Protein AF-A0A7W0MMF5-F1 (afdb_monomer_lite)

Structure (mmCIF, N/CA/C/O backbone):
data_AF-A0A7W0MMF5-F1
#
_entry.id   AF-A0A7W0MMF5-F1
#
loop_
_atom_site.group_PDB
_atom_site.id
_atom_site.type_symbol
_atom_site.label_atom_id
_atom_site.label_alt_id
_atom_site.label_comp_id
_atom_site.label_asym_id
_atom_site.label_entity_id
_atom_site.label_seq_id
_atom_site.pdbx_PDB_ins_code
_atom_site.Cartn_x
_atom_site.Cartn_y
_atom_site.Cartn_z
_atom_site.occupancy
_atom_site.B_iso_or_equiv
_atom_site.auth_seq_id
_atom_site.auth_comp_id
_atom_site.auth_asym_id
_atom_site.auth_atom_id
_atom_site.pdbx_PDB_model_num
ATOM 1 N N . MET A 1 1 ? -12.810 6.389 10.887 1.00 91.25 1 MET A N 1
ATOM 2 C CA . MET A 1 1 ? -12.787 5.046 10.283 1.00 91.25 1 MET A CA 1
ATOM 3 C C . MET A 1 1 ? -12.064 5.170 8.957 1.00 91.25 1 MET A C 1
ATOM 5 O O . MET A 1 1 ? -12.405 6.062 8.188 1.00 91.25 1 MET A O 1
ATOM 9 N N . ILE A 1 2 ? -11.053 4.340 8.732 1.00 97.75 2 ILE A N 1
ATOM 10 C CA . ILE A 1 2 ? -10.346 4.191 7.457 1.00 97.75 2 ILE A CA 1
ATOM 11 C C . ILE A 1 2 ? -10.672 2.790 6.942 1.00 97.75 2 ILE A C 1
ATOM 13 O O . ILE A 1 2 ? -10.586 1.837 7.710 1.00 97.75 2 ILE A O 1
ATOM 17 N N . ARG A 1 3 ? -11.045 2.665 5.667 1.00 98.00 3 ARG A N 1
ATOM 18 C CA . ARG A 1 3 ? -11.355 1.381 5.029 1.00 98.00 3 ARG A CA 1
ATOM 19 C C . ARG A 1 3 ? -10.686 1.305 3.659 1.00 98.00 3 ARG A C 1
ATOM 21 O O . ARG A 1 3 ? -10.767 2.256 2.886 1.00 98.00 3 ARG A O 1
ATOM 28 N N . LEU A 1 4 ? -10.032 0.182 3.387 1.00 98.25 4 LEU A N 1
ATOM 29 C CA . LEU A 1 4 ? -9.468 -0.205 2.097 1.00 98.25 4 LEU A CA 1
ATOM 30 C C . LEU A 1 4 ? -10.182 -1.472 1.624 1.00 98.25 4 LEU A C 1
ATOM 32 O O . LEU A 1 4 ? -10.361 -2.400 2.414 1.00 98.25 4 LEU A O 1
ATOM 36 N N . GLU A 1 5 ? -10.564 -1.517 0.351 1.00 98.38 5 GLU A N 1
ATOM 37 C CA . GLU A 1 5 ? -11.258 -2.650 -0.270 1.00 98.38 5 GLU A CA 1
ATOM 38 C C . GLU A 1 5 ? -10.545 -3.019 -1.565 1.00 98.38 5 GLU A C 1
ATOM 40 O O . GLU A 1 5 ? -10.477 -2.200 -2.480 1.00 98.38 5 GLU A O 1
ATOM 45 N N . GLU A 1 6 ? -9.980 -4.229 -1.607 1.00 98.38 6 GLU A N 1
ATOM 46 C CA . GLU A 1 6 ? -9.221 -4.771 -2.745 1.00 98.38 6 GLU A CA 1
ATOM 47 C C . GLU A 1 6 ? -8.232 -3.770 -3.385 1.00 98.38 6 GLU A C 1
ATOM 49 O O . GLU A 1 6 ? -8.022 -3.750 -4.601 1.00 98.38 6 GLU A O 1
ATOM 54 N N . LEU A 1 7 ? -7.577 -2.937 -2.565 1.00 98.19 7 LEU A N 1
ATOM 55 C CA . LEU A 1 7 ? -6.680 -1.891 -3.047 1.00 98.19 7 LEU A CA 1
ATOM 56 C C . LEU A 1 7 ? -5.456 -2.506 -3.725 1.00 98.19 7 LEU A C 1
ATOM 58 O O . LEU A 1 7 ? -4.681 -3.230 -3.101 1.00 98.19 7 LEU A O 1
ATOM 62 N N . THR A 1 8 ? -5.238 -2.132 -4.982 1.00 98.44 8 THR A N 1
ATOM 63 C CA . THR A 1 8 ? -4.047 -2.513 -5.741 1.00 98.44 8 THR A CA 1
ATOM 64 C C . THR A 1 8 ? -3.280 -1.266 -6.164 1.00 98.44 8 THR A C 1
ATOM 66 O O . THR A 1 8 ? -3.856 -0.336 -6.733 1.00 98.44 8 THR A O 1
ATOM 69 N N . LYS A 1 9 ? -1.970 -1.240 -5.906 1.00 98.00 9 LYS A N 1
ATOM 70 C CA . LYS A 1 9 ? -1.060 -0.188 -6.362 1.00 98.00 9 LYS A CA 1
ATOM 71 C C . LYS A 1 9 ? 0.031 -0.797 -7.225 1.00 98.00 9 LYS A C 1
ATOM 73 O O . LYS A 1 9 ? 0.814 -1.616 -6.758 1.00 98.00 9 LYS A O 1
ATOM 78 N N . VAL A 1 10 ? 0.104 -0.326 -8.465 1.00 98.38 10 VAL A N 1
ATOM 79 C CA . VAL A 1 10 ? 1.171 -0.664 -9.408 1.00 98.38 10 VAL A CA 1
ATOM 80 C C . VAL A 1 10 ? 1.998 0.586 -9.698 1.00 98.38 10 VAL A C 1
ATOM 82 O O . VAL A 1 10 ? 1.454 1.691 -9.824 1.00 98.38 10 VAL A O 1
ATOM 85 N N . PHE A 1 11 ? 3.312 0.409 -9.765 1.00 98.25 11 PHE A N 1
ATOM 86 C CA . PHE A 1 11 ? 4.262 1.393 -10.264 1.00 98.25 11 PHE A CA 1
ATOM 87 C C . PHE A 1 11 ? 4.856 0.900 -11.577 1.00 98.25 11 PHE A C 1
ATOM 89 O O . PHE A 1 11 ? 5.378 -0.212 -11.641 1.00 98.25 11 PHE A O 1
ATOM 96 N N . ASP A 1 12 ? 4.835 1.744 -12.601 1.00 98.06 12 ASP A N 1
ATOM 97 C CA . ASP A 1 12 ? 5.579 1.486 -13.828 1.00 98.06 12 ASP A CA 1
ATOM 98 C C . ASP A 1 12 ? 7.048 1.851 -13.603 1.00 98.06 12 ASP A C 1
ATOM 100 O O . ASP A 1 12 ? 7.375 2.994 -13.273 1.00 98.06 12 ASP A O 1
ATOM 104 N N . THR A 1 13 ? 7.946 0.877 -13.747 1.00 97.06 13 THR A N 1
ATOM 105 C CA . THR A 1 13 ? 9.391 1.083 -13.582 1.00 97.06 13 THR A CA 1
ATOM 106 C C . THR A 1 13 ? 10.137 0.707 -14.864 1.00 97.06 13 THR A C 1
ATOM 108 O O . THR A 1 13 ? 9.609 -0.058 -15.676 1.00 97.06 13 THR A O 1
ATOM 111 N N . PRO A 1 14 ? 11.386 1.175 -15.059 1.00 98.06 14 PRO A N 1
ATOM 112 C CA . PRO A 1 14 ? 12.195 0.783 -16.216 1.00 98.06 14 PRO A CA 1
ATOM 113 C C . PRO A 1 14 ? 12.406 -0.732 -16.360 1.00 98.06 14 PRO A C 1
ATOM 115 O O . PRO A 1 14 ? 12.616 -1.214 -17.467 1.00 98.06 14 PRO A O 1
ATOM 118 N N . ASN A 1 15 ? 12.324 -1.484 -15.257 1.00 96.31 15 ASN A N 1
ATOM 119 C CA . ASN A 1 15 ? 12.496 -2.939 -15.240 1.00 96.31 15 ASN A CA 1
ATOM 120 C C . ASN A 1 15 ? 11.164 -3.703 -15.372 1.00 96.31 15 ASN A C 1
ATOM 122 O O . ASN A 1 15 ? 11.143 -4.923 -15.225 1.00 96.31 15 ASN A O 1
ATOM 126 N N . GLY A 1 16 ? 10.062 -2.997 -15.635 1.00 97.81 16 GLY A N 1
ATOM 127 C CA . GLY A 1 16 ? 8.710 -3.544 -15.699 1.00 97.81 16 GLY A CA 1
ATOM 128 C C . GLY A 1 16 ? 7.803 -3.048 -14.565 1.00 97.81 16 GLY A C 1
ATOM 129 O O . GLY A 1 16 ? 8.254 -2.331 -13.663 1.00 97.81 16 GLY A O 1
ATOM 130 N N . PRO A 1 17 ? 6.506 -3.388 -14.613 1.00 97.94 17 PRO A N 1
ATOM 131 C CA . PRO A 1 17 ? 5.561 -3.003 -13.574 1.00 97.94 17 PRO A CA 1
ATOM 132 C C . PRO A 1 17 ? 5.884 -3.710 -12.251 1.00 97.94 17 PRO A C 1
ATOM 134 O O . PRO A 1 17 ? 6.149 -4.911 -12.223 1.00 97.94 17 PRO A O 1
ATOM 137 N N . VAL A 1 18 ? 5.822 -2.966 -11.149 1.00 98.06 18 VAL A N 1
ATOM 138 C CA . VAL A 1 18 ? 5.953 -3.484 -9.782 1.00 98.06 18 VAL A CA 1
ATOM 139 C C . VAL A 1 18 ? 4.610 -3.345 -9.079 1.00 98.06 18 VAL A C 1
ATOM 141 O O . VAL A 1 18 ? 4.086 -2.238 -8.945 1.00 98.06 18 VAL A O 1
ATOM 144 N N . VAL A 1 19 ? 4.056 -4.469 -8.623 1.00 98.12 19 VAL A N 1
ATOM 145 C CA . VAL A 1 19 ? 2.856 -4.492 -7.779 1.00 98.12 19 VAL A CA 1
ATOM 146 C C . VAL A 1 19 ? 3.295 -4.274 -6.334 1.00 98.12 19 VAL A C 1
ATOM 148 O O . VAL A 1 19 ? 3.855 -5.165 -5.707 1.00 98.12 19 VAL A O 1
ATOM 151 N N . ALA A 1 20 ? 3.086 -3.055 -5.851 1.00 97.88 20 ALA A N 1
ATOM 152 C CA . ALA A 1 20 ? 3.441 -2.596 -4.512 1.00 97.88 20 ALA A CA 1
ATOM 153 C C . ALA A 1 20 ? 2.420 -3.087 -3.472 1.00 97.88 20 ALA A C 1
ATOM 155 O O . ALA A 1 20 ? 2.752 -3.758 -2.501 1.00 97.88 20 ALA A O 1
ATOM 156 N N . ALA A 1 21 ? 1.137 -2.860 -3.755 1.00 98.00 21 ALA A N 1
ATOM 157 C CA . ALA A 1 21 ? 0.031 -3.427 -2.992 1.00 98.00 21 ALA A CA 1
ATOM 158 C 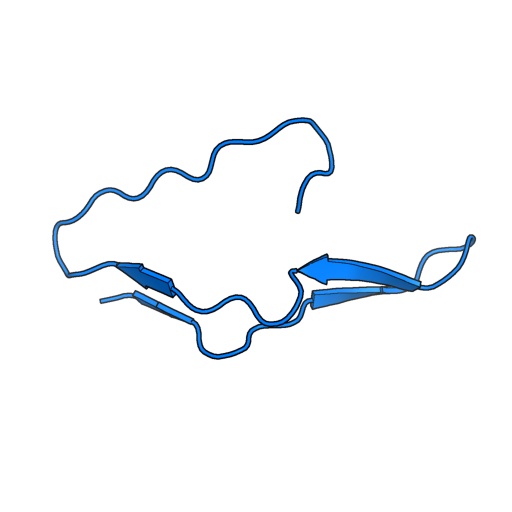C . ALA A 1 21 ? -0.829 -4.280 -3.926 1.00 98.00 21 ALA A C 1
ATOM 160 O O . ALA A 1 21 ? -1.179 -3.808 -5.008 1.00 98.00 21 ALA A O 1
ATOM 161 N N . ASP A 1 22 ? -1.183 -5.497 -3.513 1.00 98.19 22 ASP A N 1
ATOM 162 C CA . ASP A 1 22 ? -2.052 -6.402 -4.273 1.00 98.19 22 ASP A CA 1
ATOM 163 C C . ASP A 1 22 ? -3.311 -6.723 -3.465 1.00 98.19 22 ASP A C 1
ATOM 165 O O . ASP A 1 22 ? -3.238 -7.363 -2.415 1.00 98.19 22 A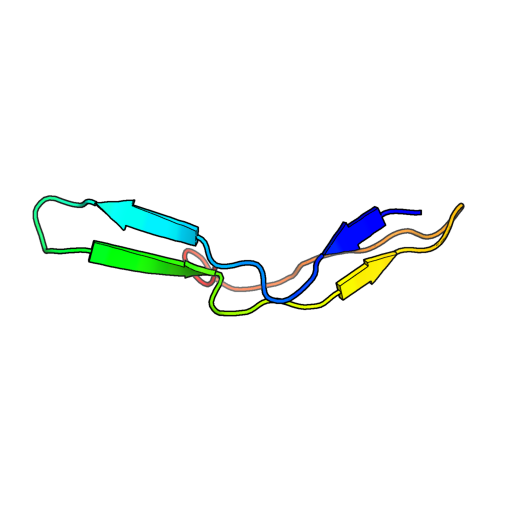SP A O 1
ATOM 169 N N . LYS A 1 23 ? -4.464 -6.237 -3.940 1.00 98.44 23 LYS A N 1
ATOM 170 C CA . LYS A 1 23 ? -5.802 -6.478 -3.368 1.00 98.44 23 LYS A CA 1
ATOM 171 C C . LYS A 1 23 ? -5.890 -6.346 -1.841 1.00 98.44 23 LYS A C 1
ATOM 173 O O . LYS A 1 23 ? -6.565 -7.126 -1.167 1.00 98.44 23 LYS A O 1
ATOM 178 N N . VAL A 1 24 ? -5.248 -5.328 -1.280 1.00 97.94 24 VAL A N 1
ATOM 179 C CA . VAL A 1 24 ? -5.219 -5.101 0.167 1.00 97.94 24 VAL A CA 1
ATOM 180 C C . VAL A 1 24 ? -6.601 -4.676 0.664 1.00 97.94 24 VAL A C 1
ATOM 182 O O . VAL A 1 24 ? -7.162 -3.680 0.208 1.00 97.94 24 VAL A O 1
ATOM 185 N N . THR A 1 25 ? -7.129 -5.419 1.638 1.00 98.31 25 THR A N 1
ATOM 186 C CA . THR A 1 25 ? -8.372 -5.094 2.352 1.00 98.31 25 THR A CA 1
ATOM 187 C C . THR A 1 25 ? -8.067 -4.923 3.834 1.00 98.31 25 THR A C 1
ATOM 189 O O . THR A 1 25 ? -7.486 -5.810 4.456 1.00 98.31 25 THR A O 1
ATOM 192 N N . MET A 1 26 ? -8.427 -3.768 4.392 1.00 97.38 26 MET A N 1
ATOM 193 C CA . MET A 1 26 ? -8.113 -3.394 5.774 1.00 97.38 26 MET A CA 1
ATOM 194 C C . MET A 1 26 ? -9.134 -2.389 6.307 1.00 97.38 26 MET A C 1
ATOM 196 O O . M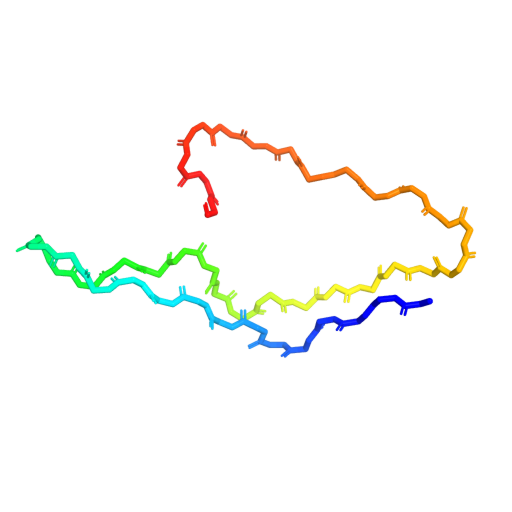ET A 1 26 ? -9.629 -1.542 5.566 1.00 97.38 26 MET A O 1
ATOM 200 N N . GLU A 1 27 ? -9.389 -2.437 7.612 1.00 98.06 27 GLU A N 1
ATOM 201 C CA . GLU A 1 27 ? -10.187 -1.450 8.333 1.00 98.06 27 GLU A CA 1
ATOM 202 C C . GLU A 1 27 ? -9.430 -0.963 9.577 1.00 98.06 27 GLU A C 1
ATOM 204 O O . GLU A 1 27 ? -8.773 -1.751 10.254 1.00 98.06 27 GLU A O 1
ATOM 209 N N . VAL A 1 28 ? -9.511 0.340 9.857 1.00 98.06 28 VAL A N 1
ATOM 210 C CA . VAL A 1 28 ? -9.029 0.972 11.094 1.00 98.06 28 VAL A CA 1
ATOM 211 C C . VAL A 1 28 ? -10.172 1.800 11.674 1.00 98.06 28 VAL A C 1
ATOM 213 O O . VAL A 1 28 ? -10.652 2.760 11.049 1.00 98.06 28 VAL A O 1
ATOM 216 N N . LEU A 1 29 ? -10.642 1.433 12.863 1.00 98.06 29 LEU A N 1
ATOM 217 C CA . LEU A 1 29 ? -11.784 2.071 13.506 1.00 98.06 29 LEU A CA 1
ATOM 218 C C . LEU A 1 29 ? -11.408 3.447 14.073 1.00 98.06 29 LEU A C 1
ATOM 220 O O . LEU A 1 29 ? -10.245 3.844 14.161 1.00 98.06 29 LEU A O 1
ATOM 224 N N . ALA A 1 30 ? -12.419 4.249 14.410 1.00 98.06 30 ALA A N 1
ATOM 225 C CA . ALA A 1 30 ? -12.176 5.557 15.010 1.00 98.06 30 ALA A CA 1
ATOM 226 C C . ALA A 1 30 ? -11.528 5.403 16.398 1.00 98.06 30 ALA A C 1
ATOM 228 O O . ALA A 1 30 ? -12.056 4.694 17.248 1.00 98.06 30 ALA A O 1
ATOM 229 N N . GLY A 1 31 ? -10.409 6.097 16.625 1.00 97.88 31 GLY A N 1
ATOM 230 C CA . GLY A 1 31 ? -9.661 6.038 17.886 1.00 97.88 31 GLY A CA 1
ATOM 231 C C . GLY A 1 31 ? -8.592 4.942 17.953 1.00 97.88 31 GLY A C 1
ATOM 232 O O . GLY A 1 31 ? -7.870 4.886 18.945 1.00 97.88 31 GLY A O 1
ATOM 233 N N . GLU A 1 32 ? -8.448 4.107 16.919 1.00 97.75 32 GLU A N 1
ATOM 234 C CA . GLU A 1 32 ? -7.403 3.080 16.858 1.00 97.75 32 GLU A CA 1
ATOM 235 C C . GLU A 1 32 ? -6.078 3.608 16.300 1.00 97.75 32 GLU A C 1
ATOM 237 O O . GLU A 1 32 ? -6.034 4.521 15.472 1.00 97.75 32 GLU A O 1
ATOM 242 N N . ILE A 1 33 ? -4.986 2.974 16.733 1.00 97.06 33 ILE A N 1
ATOM 243 C CA . ILE A 1 33 ? -3.653 3.144 16.158 1.00 97.06 33 ILE A CA 1
ATOM 244 C C . ILE A 1 33 ? -3.329 1.880 15.366 1.00 97.06 33 ILE A C 1
ATOM 246 O O . ILE A 1 33 ? -3.280 0.787 15.926 1.00 97.06 33 ILE A O 1
ATOM 250 N N . CYS A 1 34 ? -3.068 2.042 14.072 1.00 97.06 34 CYS A N 1
ATOM 251 C CA . CYS A 1 34 ? -2.619 0.971 13.192 1.00 97.06 34 CYS A CA 1
ATOM 252 C C . CYS A 1 34 ? -1.154 1.200 12.807 1.00 97.06 34 CYS A C 1
ATOM 254 O O . CYS A 1 34 ? -0.792 2.289 12.360 1.00 97.06 34 CYS A O 1
ATOM 256 N N . VAL A 1 35 ? -0.319 0.170 12.952 1.00 97.12 35 VAL A N 1
ATOM 257 C CA . VAL A 1 35 ? 1.093 0.188 12.547 1.00 97.12 35 VAL A CA 1
ATOM 258 C C . VAL A 1 35 ? 1.302 -0.873 11.475 1.00 97.12 35 VAL A C 1
ATOM 260 O O . VAL A 1 35 ? 1.018 -2.046 11.701 1.00 97.12 35 VAL A O 1
ATOM 263 N N . LEU A 1 36 ? 1.817 -0.461 10.316 1.00 94.94 36 LEU A N 1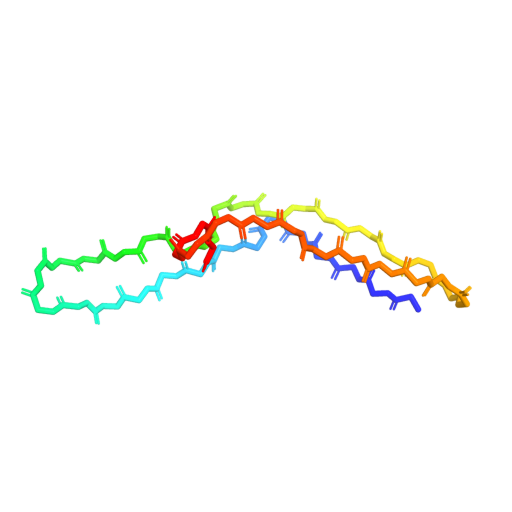
ATOM 264 C CA . LEU A 1 36 ? 2.263 -1.371 9.264 1.00 94.94 36 LEU A CA 1
ATOM 265 C C . LEU A 1 36 ? 3.767 -1.607 9.431 1.00 94.94 36 LEU A C 1
ATOM 267 O O . LEU A 1 36 ? 4.539 -0.650 9.471 1.00 94.94 36 LEU A O 1
ATOM 271 N N . LEU A 1 37 ? 4.178 -2.869 9.549 1.00 97.31 37 LEU A N 1
ATOM 272 C CA . LEU A 1 37 ? 5.573 -3.260 9.749 1.00 97.31 37 LEU A CA 1
ATOM 273 C C . LEU A 1 37 ? 6.008 -4.232 8.654 1.00 97.31 37 LEU A C 1
ATOM 275 O O . LEU A 1 37 ? 5.348 -5.242 8.420 1.00 97.31 37 LEU A O 1
ATOM 279 N N . GLY A 1 38 ? 7.162 -3.967 8.049 1.00 96.62 38 GLY A N 1
ATOM 280 C CA . GLY A 1 38 ? 7.810 -4.895 7.135 1.00 96.62 38 GLY A CA 1
ATOM 281 C C . GLY A 1 38 ? 9.193 -4.412 6.684 1.00 96.62 38 GLY A C 1
ATOM 282 O O . GLY A 1 38 ? 9.597 -3.294 7.018 1.00 96.62 38 GLY A O 1
ATOM 283 N N . PRO A 1 39 ? 9.962 -5.274 5.995 1.00 98.00 39 PRO A N 1
ATOM 284 C CA . PRO A 1 39 ? 11.292 -4.940 5.493 1.00 98.00 39 PRO A CA 1
ATOM 285 C C . PRO A 1 39 ? 11.237 -3.911 4.353 1.00 98.00 39 PRO A C 1
ATOM 287 O O . PRO A 1 39 ? 10.183 -3.631 3.788 1.00 98.00 39 PRO A O 1
ATOM 290 N N . SER A 1 40 ? 12.391 -3.353 3.980 1.00 97.12 40 SER A N 1
ATOM 291 C CA . SER A 1 40 ? 12.484 -2.406 2.863 1.00 97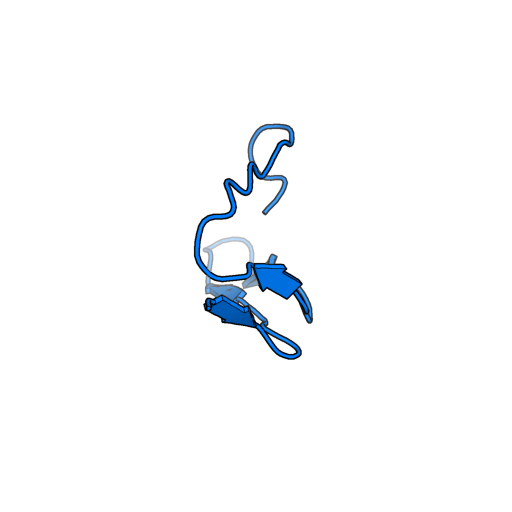.12 40 SER A CA 1
ATOM 292 C C . SER A 1 40 ? 11.894 -2.989 1.573 1.00 97.12 40 SER A C 1
ATOM 294 O O . SER A 1 40 ? 12.334 -4.040 1.112 1.00 97.12 40 SER A O 1
ATOM 296 N N . GLY A 1 41 ? 10.914 -2.286 0.993 1.00 95.4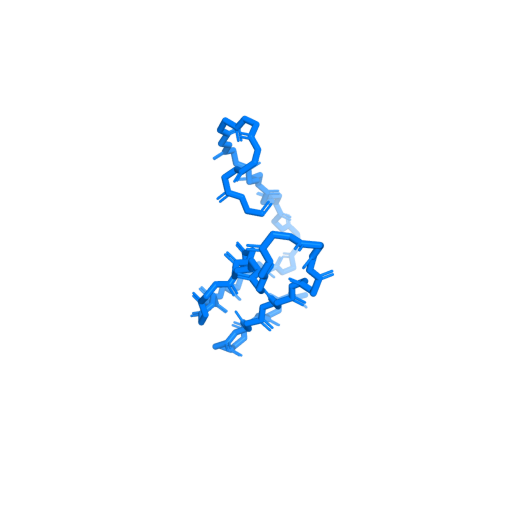4 41 GLY A N 1
ATOM 297 C CA . GLY A 1 41 ? 10.248 -2.672 -0.256 1.00 95.44 41 GLY A CA 1
ATOM 298 C C . GLY A 1 41 ? 9.164 -3.748 -0.123 1.00 95.44 41 GLY A C 1
ATOM 299 O O . GLY A 1 41 ? 8.795 -4.336 -1.132 1.00 95.44 41 GLY A O 1
ATOM 300 N N . CYS A 1 42 ? 8.663 -4.041 1.085 1.00 95.31 42 CYS A N 1
ATOM 301 C CA . CYS A 1 42 ? 7.611 -5.048 1.298 1.00 95.31 42 CYS A CA 1
ATOM 302 C C . CYS A 1 42 ? 6.195 -4.613 0.891 1.00 95.31 42 CYS A C 1
ATOM 304 O O . CYS A 1 42 ? 5.254 -5.387 1.056 1.00 95.31 42 CYS A O 1
ATOM 306 N N . GLY A 1 43 ? 6.044 -3.368 0.453 1.00 92.00 43 GLY A N 1
ATOM 307 C CA . GLY A 1 43 ? 4.793 -2.753 0.042 1.00 92.00 43 GLY A CA 1
ATOM 308 C C . GLY A 1 43 ? 5.080 -1.518 -0.784 1.00 92.00 43 GLY A C 1
ATOM 309 O O . GLY A 1 43 ? 6.076 -0.825 -0.476 1.00 92.00 43 GLY A O 1
#

pLDDT: mean 97.36, std 1.51, range [91.25, 98.44]

Secondary structure (DSSP, 8-state):
-EEEEEEEEEEEETTEEEEEEEEEEEEE-TT-------STT--

Radius of gyration: 13.0 Å; chains: 1; bounding box: 25×12×34 Å

Foldseek 3Di:
DDWDAQDWDWDQDPVGIDTQDGGDTDDDDPPDDDDDDDDPSND

Sequence (43 aa):
MIRLEELTKVFDTPNGPVVAADKVTMEVLAGEICVLLGPSGCG